Protein AF-A0A7V0M1U9-F1 (afdb_monomer_lite)

Sequence (99 aa):
MSSIVHVDKKALEDWLSGQNIWLSFKEDTLQKVIVKDQAVSLYHVVENGKLKGENQVLGDWLKIQFEKGEVNHVIIKSTPGKSRGKFYPPGAKITPVKP

Structure (mmCIF, N/CA/C/O backbone):
data_AF-A0A7V0M1U9-F1
#
_entry.id   AF-A0A7V0M1U9-F1
#
loop_
_atom_site.group_PDB
_atom_site.id
_atom_site.type_symbol
_atom_site.label_atom_id
_atom_site.label_alt_id
_atom_site.label_comp_id
_atom_site.label_asym_id
_atom_site.label_entity_id
_atom_site.label_seq_id
_atom_site.pdbx_PDB_ins_code
_atom_site.Cartn_x
_atom_site.Cartn_y
_atom_site.Cartn_z
_atom_site.occupancy
_atom_site.B_iso_or_equiv
_atom_site.auth_seq_id
_atom_site.auth_comp_id
_atom_site.auth_asym_id
_atom_site.auth_atom_id
_atom_site.pdbx_PDB_model_num
ATOM 1 N N . MET A 1 1 ? -22.284 31.364 -7.106 1.00 35.41 1 MET A N 1
ATOM 2 C CA . MET A 1 1 ? -22.125 30.280 -8.097 1.00 35.41 1 MET A CA 1
ATOM 3 C C . MET A 1 1 ? -21.029 29.361 -7.582 1.00 35.41 1 MET A C 1
ATOM 5 O O . MET A 1 1 ? -19.871 29.746 -7.639 1.00 35.41 1 MET A O 1
ATOM 9 N N . SER A 1 2 ? -21.387 28.235 -6.959 1.00 31.95 2 SER A N 1
ATOM 10 C CA . SER A 1 2 ? -20.406 27.255 -6.477 1.00 31.95 2 SER A CA 1
ATOM 11 C C . SER A 1 2 ? -20.340 26.126 -7.496 1.00 31.95 2 SER A C 1
ATOM 13 O O . SER A 1 2 ? -21.311 25.389 -7.667 1.00 31.95 2 SER A O 1
ATOM 15 N N . SER A 1 3 ? -19.238 26.053 -8.233 1.00 32.28 3 SER A N 1
ATOM 16 C CA . SER A 1 3 ? -19.002 24.994 -9.206 1.00 32.28 3 SER A CA 1
ATOM 17 C C . SER A 1 3 ? -18.589 23.739 -8.448 1.00 32.28 3 SER A C 1
ATOM 19 O O . SER A 1 3 ? -17.456 23.626 -7.982 1.00 32.28 3 SER A O 1
ATOM 21 N N . ILE A 1 4 ? -19.524 22.801 -8.304 1.00 45.16 4 ILE A N 1
ATOM 22 C CA . ILE A 1 4 ? -19.215 21.432 -7.898 1.00 45.16 4 ILE A CA 1
ATOM 23 C C . ILE A 1 4 ? -18.348 20.845 -9.010 1.00 45.16 4 ILE A C 1
ATOM 25 O O . ILE A 1 4 ? -18.820 20.617 -10.123 1.00 45.16 4 ILE A O 1
ATOM 29 N N . VAL A 1 5 ? -17.064 20.644 -8.721 1.00 42.09 5 VAL A N 1
ATOM 30 C CA . VAL A 1 5 ? -16.168 19.897 -9.602 1.00 42.09 5 VAL A CA 1
ATOM 31 C C . VAL A 1 5 ? -16.636 18.445 -9.560 1.00 42.09 5 VAL A C 1
ATOM 33 O O . VAL A 1 5 ? -16.373 17.728 -8.597 1.00 42.09 5 VAL A O 1
ATOM 36 N N . HIS A 1 6 ? -17.378 18.026 -10.585 1.00 38.38 6 HIS A N 1
ATOM 37 C CA . HIS A 1 6 ? -17.584 16.613 -10.874 1.00 38.38 6 HIS A CA 1
ATOM 38 C C . HIS A 1 6 ? -16.215 16.034 -11.235 1.00 38.38 6 HIS A C 1
ATOM 40 O O . HIS A 1 6 ? -15.705 16.247 -12.331 1.00 38.38 6 HIS A O 1
ATOM 46 N N . VAL A 1 7 ? -15.583 15.352 -10.282 1.00 48.75 7 VAL A N 1
ATOM 47 C CA . VAL A 1 7 ? -14.493 14.437 -10.605 1.00 48.75 7 VAL A CA 1
ATOM 48 C C . VAL A 1 7 ? -15.170 13.228 -11.230 1.00 48.75 7 VAL A C 1
ATOM 50 O O . VAL A 1 7 ? -15.901 12.516 -10.539 1.00 48.75 7 VAL A O 1
ATOM 53 N N . ASP A 1 8 ? -14.987 13.038 -12.538 1.00 43.66 8 ASP A N 1
ATOM 54 C CA . ASP A 1 8 ? -15.418 11.825 -13.226 1.00 43.66 8 ASP A CA 1
ATOM 55 C C . ASP A 1 8 ? -14.917 10.624 -12.431 1.00 43.66 8 ASP A C 1
ATOM 57 O O . ASP A 1 8 ? -13.715 10.392 -12.286 1.00 43.66 8 ASP A O 1
ATOM 61 N N . LYS A 1 9 ? -15.867 9.880 -11.867 1.00 45.84 9 LYS A N 1
ATOM 62 C CA . LYS A 1 9 ? -15.647 8.728 -10.999 1.00 45.84 9 LYS A CA 1
ATOM 63 C C . LYS A 1 9 ? -15.213 7.530 -11.848 1.00 45.84 9 LYS A C 1
ATOM 65 O O . LYS A 1 9 ? -15.815 6.463 -11.788 1.00 45.84 9 LYS A O 1
ATOM 70 N N . LYS A 1 10 ? -14.174 7.688 -12.671 1.00 52.47 10 LYS A N 1
ATOM 71 C CA . LYS A 1 10 ? -13.381 6.538 -13.092 1.00 52.47 10 LYS A CA 1
ATOM 72 C C . LYS A 1 10 ? -12.837 5.985 -11.783 1.00 52.47 10 LYS A C 1
ATOM 74 O O . LYS A 1 10 ? -12.068 6.680 -11.125 1.00 52.47 10 LYS A O 1
ATOM 79 N N . ALA A 1 11 ? -13.390 4.861 -11.327 1.00 59.34 11 ALA A N 1
ATOM 80 C CA . ALA A 1 11 ? -13.125 4.342 -9.994 1.00 59.34 11 ALA A CA 1
ATOM 81 C C . ALA A 1 11 ? -11.607 4.276 -9.805 1.00 59.34 11 ALA A C 1
ATOM 83 O O . ALA A 1 11 ? -10.924 3.558 -10.534 1.00 59.34 11 ALA A O 1
ATOM 84 N N . LEU A 1 12 ? -11.089 5.120 -8.913 1.00 74.62 12 LEU A N 1
ATOM 85 C CA . LEU A 1 12 ? -9.694 5.067 -8.517 1.00 74.62 12 LEU A CA 1
ATOM 86 C C . LEU A 1 12 ? -9.538 3.719 -7.818 1.00 74.62 12 LEU A C 1
ATOM 88 O O . LEU A 1 12 ? -10.131 3.493 -6.765 1.00 74.62 12 LEU A O 1
ATOM 92 N N . GLU A 1 13 ? -8.856 2.794 -8.482 1.00 82.62 13 GLU A N 1
ATOM 93 C CA . GLU A 1 13 ? -8.675 1.432 -8.001 1.00 82.62 13 GLU A CA 1
ATOM 94 C C . GLU A 1 13 ? -7.295 1.315 -7.364 1.00 82.62 13 GLU A C 1
ATOM 96 O O . GLU A 1 13 ? -6.268 1.356 -8.047 1.00 82.62 13 GLU A O 1
ATOM 101 N N . ASP A 1 14 ? -7.284 1.191 -6.041 1.00 87.62 14 ASP A N 1
ATOM 102 C CA . ASP A 1 14 ? -6.098 0.783 -5.302 1.00 87.62 14 ASP A CA 1
ATOM 103 C C . ASP A 1 14 ? -6.012 -0.741 -5.318 1.00 87.62 14 ASP A C 1
ATOM 105 O O . ASP A 1 14 ? -7.013 -1.435 -5.125 1.00 87.62 14 ASP A O 1
ATOM 109 N N . TRP A 1 15 ? -4.809 -1.275 -5.498 1.00 89.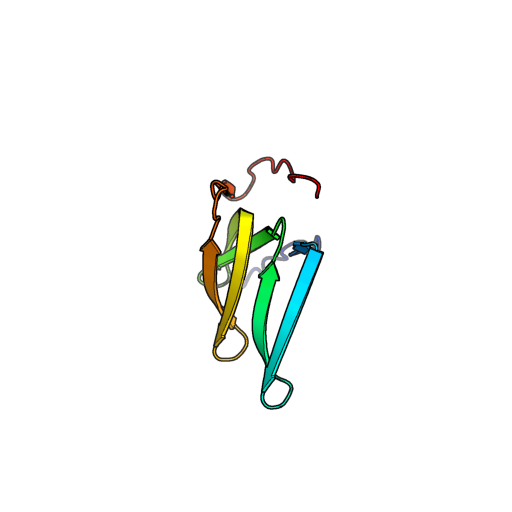81 15 TRP A N 1
ATOM 110 C CA . TRP A 1 15 ? -4.595 -2.713 -5.427 1.00 89.81 15 TRP A CA 1
ATOM 111 C C . TRP A 1 15 ? -3.296 -3.063 -4.718 1.00 89.81 15 TRP A C 1
ATOM 113 O O . TRP A 1 15 ? -2.322 -2.304 -4.665 1.00 89.81 15 TRP A O 1
ATOM 123 N N . LEU A 1 16 ? -3.300 -4.262 -4.153 1.00 91.19 16 LEU A N 1
ATOM 124 C CA . LEU A 1 16 ? -2.138 -4.89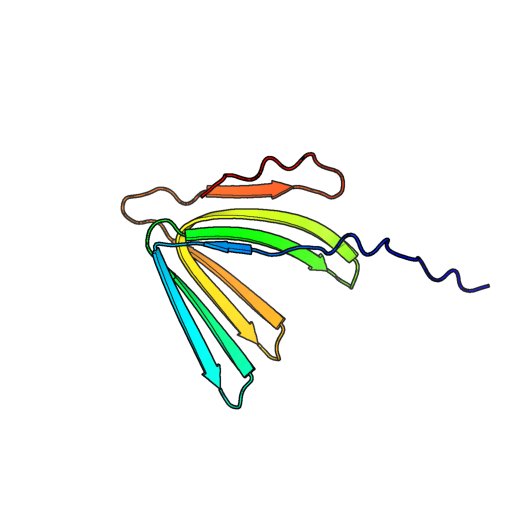8 -3.567 1.00 91.19 16 LEU A CA 1
ATOM 125 C C . LEU A 1 16 ? -2.163 -6.385 -3.903 1.00 91.19 16 LEU A C 1
ATOM 127 O O . LEU A 1 16 ? -3.226 -6.989 -4.026 1.00 91.19 16 LEU A O 1
ATOM 131 N N . SER A 1 17 ? -0.985 -6.968 -4.051 1.00 91.69 17 SER A N 1
ATOM 132 C CA . SER A 1 17 ? -0.803 -8.388 -4.311 1.00 91.69 17 SER A CA 1
ATOM 133 C C . SER A 1 17 ? 0.463 -8.888 -3.635 1.00 91.69 17 SER A C 1
ATOM 135 O O . SER A 1 17 ? 1.423 -8.143 -3.458 1.00 91.69 17 SER A O 1
ATOM 137 N N . GLY A 1 18 ? 0.468 -10.166 -3.291 1.00 91.25 18 GLY A N 1
ATOM 138 C CA . GLY A 1 18 ? 1.609 -10.916 -2.777 1.00 91.25 18 GLY A CA 1
ATOM 139 C C . GLY A 1 18 ? 1.164 -12.348 -2.520 1.00 91.25 18 GLY A C 1
ATOM 140 O O . GLY A 1 18 ? -0.032 -12.640 -2.606 1.00 9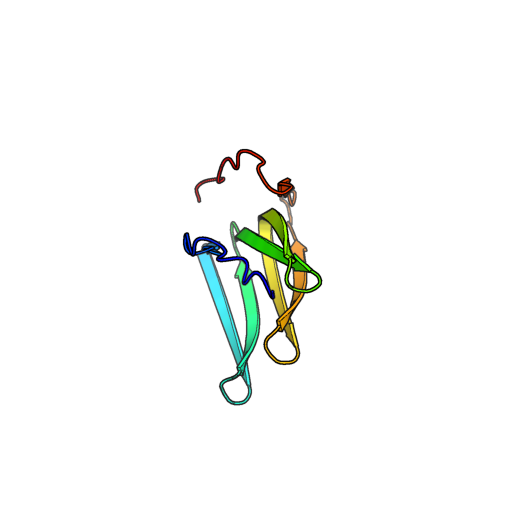1.25 18 GLY A O 1
ATOM 141 N N . GLN A 1 19 ? 2.093 -13.248 -2.209 1.00 93.56 19 GLN A N 1
ATOM 142 C CA . GLN A 1 19 ? 1.715 -14.647 -1.969 1.00 93.56 19 GLN A CA 1
ATOM 143 C C . GLN A 1 19 ? 0.937 -14.797 -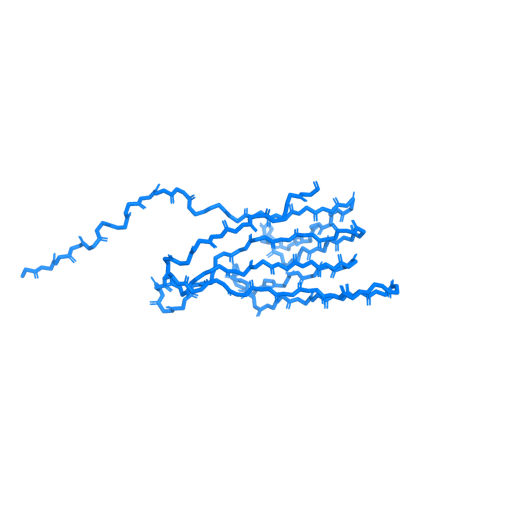0.661 1.00 93.56 19 GLN A C 1
ATOM 145 O O . GLN A 1 19 ? 0.049 -15.640 -0.563 1.00 93.56 19 GLN A O 1
ATOM 150 N N . ASN A 1 20 ? 1.243 -13.958 0.332 1.00 94.75 20 ASN A N 1
ATOM 151 C CA . ASN A 1 20 ? 0.582 -13.994 1.626 1.00 94.75 20 ASN A CA 1
ATOM 152 C C . ASN A 1 20 ? 0.090 -12.604 2.036 1.00 94.75 20 ASN A C 1
ATOM 154 O O . ASN A 1 20 ? 0.870 -11.650 2.099 1.00 94.75 20 ASN A O 1
ATOM 158 N N . ILE A 1 21 ? -1.199 -12.504 2.368 1.00 95.56 21 ILE A N 1
ATOM 159 C CA . ILE A 1 21 ? -1.845 -11.271 2.829 1.00 95.56 21 ILE A CA 1
ATOM 160 C C . ILE A 1 21 ? -2.474 -11.529 4.201 1.00 95.56 21 ILE A C 1
ATOM 162 O O . ILE A 1 21 ? -3.322 -12.404 4.351 1.00 95.56 21 ILE A O 1
ATOM 166 N N . TRP A 1 22 ? -2.081 -10.739 5.201 1.00 96.88 22 TRP A N 1
ATOM 167 C CA . TRP A 1 22 ? -2.671 -10.744 6.539 1.00 96.88 22 TRP A CA 1
ATOM 168 C C . TRP A 1 22 ? -3.362 -9.418 6.822 1.00 96.88 22 TRP A C 1
ATOM 170 O O . TRP A 1 22 ? -2.762 -8.347 6.695 1.00 96.88 22 TRP A O 1
ATOM 180 N N . LEU A 1 23 ? -4.606 -9.508 7.280 1.00 95.94 23 LEU A N 1
ATOM 181 C CA . LEU A 1 23 ? -5.427 -8.376 7.685 1.00 95.94 23 LEU A CA 1
ATOM 182 C C . LEU A 1 23 ? -5.631 -8.428 9.200 1.00 95.94 23 LEU A C 1
ATOM 184 O O . LEU A 1 23 ? -5.953 -9.478 9.753 1.00 95.94 23 LEU A O 1
ATOM 188 N N . SER A 1 24 ? -5.419 -7.308 9.889 1.00 96.44 24 SER A N 1
ATOM 189 C CA . SER A 1 24 ? -5.707 -7.181 11.321 1.00 96.44 24 SER A CA 1
ATOM 190 C C . SER A 1 24 ? -6.809 -6.158 11.541 1.00 96.44 24 SER A C 1
ATOM 192 O O . SER A 1 24 ? -6.656 -4.997 11.157 1.00 96.44 24 SER A O 1
ATOM 194 N N . PHE A 1 25 ? -7.875 -6.584 12.209 1.00 95.00 25 PHE A N 1
ATOM 195 C CA . PHE A 1 25 ? -9.025 -5.757 12.555 1.00 95.00 25 PHE A CA 1
ATOM 196 C C . PHE A 1 25 ? -9.091 -5.546 14.068 1.00 95.00 25 PHE A C 1
ATOM 198 O O . PHE A 1 25 ? -8.685 -6.413 14.843 1.00 95.00 25 PHE A O 1
ATOM 205 N N . LYS A 1 26 ? -9.608 -4.391 14.483 1.00 93.88 26 LYS A N 1
ATOM 206 C CA . LYS A 1 26 ? -10.014 -4.104 15.860 1.00 93.88 26 LYS A CA 1
ATOM 207 C C . LYS A 1 26 ? -11.380 -3.439 15.795 1.00 93.88 26 LYS A C 1
ATOM 209 O O . LYS A 1 26 ? -11.485 -2.418 15.126 1.00 93.88 26 LYS A O 1
ATOM 214 N N . GLU A 1 27 ? -12.377 -4.010 16.474 1.00 92.25 27 GLU A N 1
ATOM 215 C CA . GLU A 1 27 ? -13.751 -3.467 16.500 1.00 92.25 27 GLU A CA 1
ATOM 216 C C . GLU A 1 27 ? -14.248 -3.164 15.074 1.00 92.25 27 GLU A C 1
ATOM 218 O O . GLU A 1 27 ? -14.591 -2.034 14.738 1.00 92.25 27 GLU A O 1
ATOM 223 N N . ASP A 1 28 ? -14.126 -4.162 14.192 1.00 91.69 28 ASP A N 1
ATOM 224 C CA . ASP A 1 28 ? -14.476 -4.108 12.762 1.00 91.69 28 ASP A CA 1
ATOM 225 C C . ASP A 1 28 ? -13.731 -3.060 11.916 1.00 91.69 28 ASP A C 1
ATOM 227 O O . ASP A 1 28 ? -13.942 -2.942 10.710 1.00 91.69 28 ASP A O 1
ATOM 231 N N . THR A 1 29 ? -12.770 -2.353 12.508 1.00 91.94 29 THR A N 1
ATOM 232 C CA . THR A 1 29 ? -11.940 -1.369 11.819 1.00 91.94 29 THR A CA 1
ATOM 233 C C . THR A 1 29 ? -10.606 -1.993 11.430 1.00 91.94 29 THR A C 1
ATOM 235 O O . THR A 1 29 ? -9.854 -2.467 12.290 1.00 91.94 29 THR A O 1
ATOM 238 N N . LEU A 1 30 ? -10.275 -1.965 10.136 1.00 91.75 30 LEU A N 1
ATOM 239 C CA . LEU A 1 30 ? -8.973 -2.400 9.632 1.00 91.75 30 LEU A CA 1
ATOM 240 C C . LEU A 1 30 ? -7.860 -1.546 10.256 1.00 91.75 30 LEU A C 1
ATOM 242 O O . LEU A 1 30 ? -7.854 -0.327 10.130 1.00 91.75 30 LEU A O 1
ATOM 246 N N . GLN A 1 31 ? -6.912 -2.193 10.929 1.00 95.06 31 GLN A N 1
ATOM 247 C CA . GLN A 1 31 ? -5.778 -1.536 11.590 1.00 95.06 31 GLN A CA 1
ATOM 248 C C . GLN A 1 31 ? -4.484 -1.704 10.801 1.00 95.06 31 GLN A C 1
ATOM 250 O O . GLN A 1 31 ? -3.574 -0.873 10.863 1.00 95.06 31 GLN A O 1
ATOM 255 N N . LYS A 1 32 ? -4.341 -2.845 10.121 1.00 95.19 32 LYS A N 1
ATOM 256 C CA . LYS A 1 32 ? -3.075 -3.232 9.507 1.00 95.19 32 LYS A CA 1
ATOM 257 C C . LYS A 1 32 ? -3.286 -4.212 8.371 1.00 95.19 32 LYS A C 1
ATOM 259 O O . LYS A 1 32 ? -4.018 -5.186 8.525 1.00 95.19 32 LYS A O 1
ATOM 264 N N . VAL A 1 33 ? -2.552 -3.986 7.292 1.00 95.38 33 VAL A N 1
ATOM 265 C CA . VAL A 1 33 ? -2.370 -4.943 6.200 1.00 95.38 33 VAL A CA 1
ATOM 266 C C . VAL A 1 33 ? -0.895 -5.296 6.149 1.00 95.38 33 VAL A C 1
ATOM 268 O O . VAL A 1 33 ? -0.045 -4.405 6.174 1.00 95.38 33 VAL A O 1
ATOM 271 N N . ILE A 1 34 ? -0.581 -6.585 6.107 1.00 95.31 34 ILE A N 1
ATOM 272 C CA . ILE A 1 34 ? 0.768 -7.085 5.849 1.00 95.31 34 ILE A CA 1
ATOM 273 C C . ILE A 1 34 ? 0.702 -7.942 4.596 1.00 95.31 34 ILE A C 1
ATOM 275 O O . ILE A 1 34 ? -0.078 -8.885 4.539 1.00 95.31 34 ILE A O 1
ATOM 279 N N . VAL A 1 35 ? 1.549 -7.636 3.627 1.00 94.44 35 VAL A N 1
ATOM 280 C CA . VAL A 1 35 ? 1.740 -8.419 2.410 1.00 94.44 35 VAL A CA 1
ATOM 281 C C . VAL A 1 35 ? 3.166 -8.944 2.432 1.00 94.44 35 VAL A C 1
ATOM 283 O O . VAL A 1 35 ? 4.095 -8.177 2.695 1.00 94.44 35 VAL A O 1
ATOM 286 N N . LYS A 1 36 ? 3.353 -10.239 2.194 1.00 92.19 36 LYS A N 1
ATOM 287 C CA . LYS A 1 36 ? 4.676 -10.854 2.066 1.00 92.19 36 LYS A CA 1
ATOM 288 C C . LYS A 1 36 ? 4.804 -11.614 0.767 1.00 92.19 36 LYS A C 1
ATOM 290 O O . LYS A 1 36 ? 3.803 -12.033 0.189 1.00 92.19 36 LYS A O 1
ATOM 295 N N . ASP A 1 37 ? 6.068 -11.811 0.415 1.00 89.62 37 ASP A N 1
ATOM 296 C CA . ASP A 1 37 ? 6.555 -12.616 -0.688 1.00 89.62 37 ASP A CA 1
ATOM 297 C C . ASP A 1 37 ? 6.048 -12.038 -2.011 1.00 89.62 37 ASP A C 1
ATOM 299 O O . ASP A 1 37 ? 4.929 -12.302 -2.447 1.00 89.62 37 ASP A O 1
ATOM 303 N N . GLN A 1 38 ? 6.887 -11.199 -2.631 1.00 88.19 38 GLN A N 1
ATOM 304 C CA . GLN A 1 38 ? 6.568 -10.457 -3.859 1.00 88.19 38 GLN A CA 1
ATOM 305 C C . GLN A 1 38 ? 5.401 -9.473 -3.672 1.00 88.19 38 GLN A C 1
ATOM 307 O O . GLN A 1 38 ? 4.444 -9.446 -4.443 1.00 88.19 38 GLN A O 1
ATOM 312 N N . ALA A 1 39 ? 5.491 -8.642 -2.632 1.00 91.69 39 ALA A N 1
ATOM 313 C CA . ALA A 1 39 ? 4.531 -7.582 -2.384 1.00 91.69 39 ALA A CA 1
ATOM 314 C C . ALA A 1 39 ? 4.600 -6.510 -3.486 1.00 91.69 39 ALA A C 1
ATOM 316 O O . ALA A 1 39 ? 5.624 -5.846 -3.666 1.00 91.69 39 ALA A O 1
ATOM 317 N N . VAL A 1 40 ? 3.485 -6.302 -4.181 1.00 91.44 40 VAL A N 1
ATOM 318 C CA . VAL A 1 40 ? 3.290 -5.223 -5.154 1.00 91.44 40 VAL A CA 1
ATOM 319 C C . VAL A 1 40 ? 2.048 -4.442 -4.760 1.00 91.44 40 VAL A C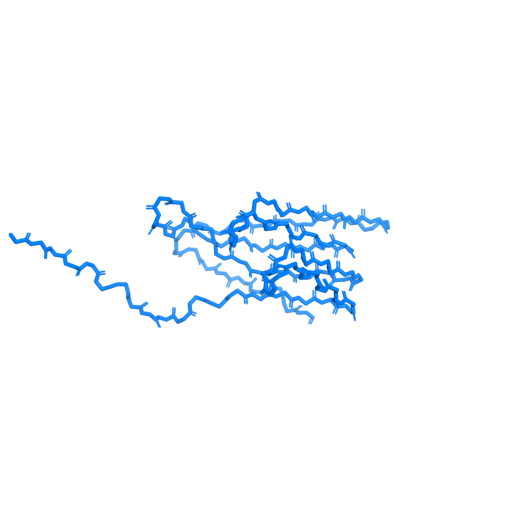 1
ATOM 321 O O . VAL A 1 40 ? 1.055 -5.023 -4.330 1.00 91.44 40 VAL A O 1
ATOM 324 N N . SER A 1 41 ? 2.097 -3.120 -4.871 1.00 91.38 41 SER A N 1
ATOM 325 C CA . SER A 1 41 ? 0.914 -2.291 -4.662 1.00 91.38 41 SER A CA 1
ATOM 326 C C . SER A 1 41 ? 0.923 -1.060 -5.555 1.00 91.38 41 SER A C 1
ATOM 328 O O . SER A 1 41 ? 1.982 -0.504 -5.860 1.00 91.38 41 SER A O 1
ATOM 330 N N . LEU A 1 42 ? -0.275 -0.646 -5.953 1.00 90.69 42 LEU A N 1
ATOM 331 C CA . LEU A 1 42 ? -0.575 0.645 -6.547 1.00 90.69 42 LEU A CA 1
ATOM 332 C C . LEU A 1 42 ? -1.623 1.329 -5.671 1.00 90.69 42 LEU A C 1
ATOM 334 O O . LEU A 1 42 ? -2.650 0.723 -5.370 1.00 90.69 42 LEU A O 1
ATOM 338 N N . TYR A 1 43 ? -1.370 2.573 -5.279 1.00 88.94 43 TYR A N 1
ATOM 339 C CA . TYR A 1 43 ? -2.326 3.346 -4.495 1.00 88.94 43 TYR A CA 1
ATOM 340 C C . TYR A 1 43 ? -2.321 4.824 -4.866 1.00 88.94 43 TYR A C 1
ATOM 342 O O . TYR A 1 43 ? -1.281 5.397 -5.208 1.00 88.94 43 TYR A O 1
ATOM 350 N N . HIS A 1 44 ? -3.484 5.454 -4.768 1.00 88.69 44 HIS A N 1
ATOM 351 C CA . HIS A 1 44 ? -3.652 6.876 -5.027 1.00 88.69 44 HIS A CA 1
ATOM 352 C C . HIS A 1 44 ? -3.218 7.698 -3.810 1.00 88.69 44 HIS A C 1
ATOM 354 O O . HIS A 1 44 ? -3.601 7.435 -2.671 1.00 88.69 44 HIS A O 1
ATOM 360 N N . VAL A 1 45 ? -2.414 8.731 -4.048 1.00 86.38 45 VAL A N 1
ATOM 361 C CA . VAL A 1 45 ? -2.000 9.689 -3.021 1.00 86.38 45 VAL A CA 1
ATOM 362 C C . VAL A 1 45 ? -2.977 10.854 -3.046 1.00 86.38 45 VAL A C 1
ATOM 364 O O . VAL A 1 45 ? -3.063 11.575 -4.041 1.00 86.38 45 VAL A O 1
ATOM 367 N N . VAL A 1 46 ? -3.714 11.053 -1.956 1.00 83.56 46 VAL A N 1
ATOM 368 C CA . VAL A 1 46 ? -4.670 12.155 -1.806 1.00 83.56 46 VAL A CA 1
ATOM 369 C C . VAL A 1 46 ? -4.218 13.047 -0.658 1.00 83.56 46 VAL A C 1
ATOM 371 O O . VAL A 1 46 ? -4.032 12.580 0.459 1.00 83.56 46 VAL A O 1
ATOM 374 N N . GLU A 1 47 ? -4.074 14.345 -0.918 1.00 80.94 47 GLU A N 1
ATOM 375 C CA . GLU A 1 47 ? -3.743 15.340 0.107 1.00 80.94 47 GLU A CA 1
ATOM 376 C C . GLU A 1 47 ? -4.730 16.501 0.030 1.00 80.94 47 GLU A C 1
ATOM 378 O O . GLU A 1 47 ? -4.947 17.073 -1.044 1.00 80.94 47 GLU A O 1
ATOM 383 N N . ASN A 1 48 ? -5.317 16.878 1.172 1.00 84.75 48 ASN A N 1
ATOM 384 C CA . ASN A 1 48 ? -6.318 17.948 1.265 1.00 84.75 48 ASN A CA 1
ATOM 385 C C . ASN A 1 48 ? -7.480 17.760 0.267 1.00 84.75 48 ASN A C 1
ATOM 387 O O . ASN A 1 48 ? -7.900 18.704 -0.404 1.00 84.75 48 ASN A O 1
ATOM 391 N N . GLY A 1 49 ? -7.943 16.513 0.111 1.00 81.81 49 GLY A N 1
ATOM 392 C CA . GLY A 1 49 ? -9.025 16.139 -0.807 1.00 81.81 49 GLY A CA 1
ATOM 393 C C . GLY A 1 49 ? -8.672 16.225 -2.296 1.00 81.81 49 GLY A C 1
ATOM 394 O O . GLY A 1 49 ? -9.561 16.116 -3.137 1.00 81.81 49 GLY A O 1
ATOM 395 N N . LYS A 1 50 ? -7.396 16.431 -2.648 1.00 84.62 50 LYS A N 1
ATOM 396 C CA . LYS A 1 50 ? -6.930 16.505 -4.037 1.00 84.62 50 LYS A CA 1
ATOM 397 C C . LYS A 1 50 ? -6.037 15.317 -4.361 1.00 84.62 50 LYS A C 1
ATOM 399 O O . LYS A 1 50 ? -5.078 15.055 -3.637 1.00 84.62 50 LYS A O 1
ATOM 404 N N . LEU A 1 51 ? -6.318 14.651 -5.480 1.00 84.81 51 LEU A N 1
ATOM 405 C CA . LEU A 1 51 ? -5.433 13.631 -6.033 1.00 84.81 51 LEU A CA 1
ATOM 406 C C . LEU A 1 51 ? -4.078 14.266 -6.371 1.00 84.81 51 LEU A C 1
ATOM 408 O O . LEU A 1 51 ? -4.000 15.231 -7.135 1.00 84.81 51 LEU A O 1
ATOM 412 N N . LYS A 1 52 ? -3.017 13.731 -5.775 1.00 89.69 52 LYS A N 1
ATOM 413 C CA . LYS A 1 52 ? -1.630 14.152 -5.984 1.00 89.69 52 LYS A CA 1
ATOM 414 C C . LYS A 1 52 ? -0.877 13.244 -6.933 1.00 89.69 52 LYS A C 1
ATOM 416 O O . LYS A 1 52 ? 0.169 13.656 -7.414 1.00 89.69 52 LYS A O 1
ATOM 421 N N . GLY A 1 53 ? -1.410 12.066 -7.228 1.00 89.50 53 GLY A N 1
ATOM 422 C CA . GLY A 1 53 ? -0.787 11.097 -8.112 1.00 89.50 53 GLY A CA 1
ATOM 423 C C . GLY A 1 53 ? -0.989 9.678 -7.611 1.00 89.50 53 GLY A C 1
ATOM 424 O O . GLY A 1 53 ? -1.775 9.445 -6.693 1.00 89.50 53 GLY A O 1
ATOM 425 N N . GLU A 1 54 ? -0.242 8.745 -8.178 1.00 90.81 54 GLU A N 1
ATOM 426 C CA . GLU A 1 54 ? -0.242 7.342 -7.787 1.00 90.81 54 GLU A CA 1
ATOM 427 C C . GLU A 1 54 ? 1.152 6.897 -7.348 1.00 90.81 54 GLU A C 1
ATOM 429 O O . GLU A 1 54 ? 2.172 7.284 -7.917 1.00 90.81 54 GLU A O 1
ATOM 434 N N . ASN A 1 55 ? 1.206 6.039 -6.339 1.00 90.31 55 ASN A N 1
ATOM 435 C CA . ASN A 1 55 ? 2.420 5.364 -5.918 1.00 90.31 55 ASN A CA 1
ATOM 436 C C . ASN A 1 55 ? 2.353 3.900 -6.314 1.00 90.31 55 ASN A C 1
ATOM 438 O O . ASN A 1 55 ? 1.417 3.192 -5.960 1.00 90.31 55 ASN A O 1
ATOM 442 N N . GLN A 1 56 ? 3.392 3.442 -6.998 1.00 91.31 56 GLN A N 1
ATOM 443 C CA . GLN A 1 56 ? 3.623 2.041 -7.293 1.00 91.31 56 GLN A CA 1
ATOM 444 C C . GLN A 1 56 ? 4.827 1.559 -6.500 1.00 91.31 56 GLN A C 1
ATOM 446 O O . GLN A 1 56 ? 5.917 2.123 -6.622 1.00 91.31 56 GLN A O 1
ATOM 451 N N . VAL A 1 57 ? 4.652 0.506 -5.711 1.00 91.06 57 VAL A N 1
ATOM 452 C CA . VAL A 1 57 ? 5.701 -0.037 -4.847 1.00 91.06 57 VAL A CA 1
ATOM 453 C C . VAL A 1 57 ? 5.861 -1.537 -5.038 1.00 91.06 57 VAL A C 1
ATOM 455 O O . VAL A 1 57 ? 4.894 -2.252 -5.287 1.00 91.06 57 VAL A O 1
ATOM 458 N N . LEU A 1 58 ? 7.104 -1.997 -4.919 1.00 90.31 58 LEU A N 1
ATOM 459 C CA . LEU A 1 58 ? 7.511 -3.393 -4.990 1.00 90.31 58 LEU A CA 1
ATOM 460 C C . LEU A 1 58 ? 8.480 -3.703 -3.853 1.00 90.31 58 LEU A C 1
ATOM 462 O O . LEU A 1 58 ? 9.414 -2.933 -3.603 1.00 90.31 58 LEU A O 1
ATOM 466 N N . GLY A 1 59 ? 8.302 -4.850 -3.214 1.00 89.38 59 GLY A N 1
ATOM 467 C CA . GLY A 1 59 ? 9.263 -5.394 -2.265 1.00 89.38 59 GLY A CA 1
ATOM 468 C C . GLY A 1 59 ? 8.925 -6.813 -1.831 1.00 89.38 59 GLY A C 1
ATOM 469 O O . GLY A 1 59 ? 7.943 -7.395 -2.277 1.00 89.38 59 GLY A O 1
ATOM 470 N N . ASP A 1 60 ? 9.727 -7.376 -0.935 1.00 88.75 60 ASP A N 1
ATOM 471 C CA . ASP A 1 60 ? 9.443 -8.706 -0.371 1.00 88.75 60 ASP A CA 1
ATOM 472 C C . ASP A 1 60 ? 8.371 -8.634 0.726 1.00 88.75 60 ASP A C 1
ATOM 474 O O . ASP A 1 60 ? 7.711 -9.618 1.049 1.00 88.75 60 ASP A O 1
ATOM 478 N N . TRP A 1 61 ? 8.198 -7.454 1.317 1.00 91.88 61 TRP A N 1
ATOM 479 C CA . TRP A 1 61 ? 7.296 -7.206 2.426 1.00 91.88 61 TRP A CA 1
ATOM 480 C C . TRP A 1 61 ? 6.729 -5.790 2.342 1.00 91.88 61 TRP A C 1
ATOM 482 O O . TRP A 1 61 ? 7.470 -4.817 2.170 1.00 91.88 61 TRP A O 1
ATOM 492 N N . LEU A 1 62 ? 5.420 -5.661 2.525 1.00 92.69 62 LEU A N 1
ATOM 493 C CA . LEU A 1 62 ? 4.711 -4.390 2.602 1.00 92.69 62 LEU A CA 1
ATOM 494 C C . LEU A 1 62 ? 3.814 -4.388 3.837 1.00 92.69 62 LEU A C 1
ATOM 496 O O . LEU A 1 62 ? 3.110 -5.355 4.118 1.00 92.69 62 LEU A O 1
ATOM 500 N N . LYS A 1 63 ? 3.830 -3.287 4.584 1.00 93.75 63 LYS A N 1
ATOM 501 C CA . LYS A 1 63 ? 2.937 -3.058 5.718 1.00 93.75 63 LYS A CA 1
ATOM 502 C C . LYS A 1 63 ? 2.246 -1.721 5.569 1.00 93.75 63 LYS A C 1
ATOM 504 O O . LYS A 1 63 ? 2.915 -0.693 5.508 1.00 93.75 63 LYS A O 1
ATOM 509 N N . ILE A 1 64 ? 0.923 -1.758 5.602 1.00 92.38 64 ILE A N 1
ATOM 510 C CA . ILE A 1 64 ? 0.067 -0.579 5.692 1.00 92.38 64 ILE A CA 1
ATOM 511 C C . ILE A 1 64 ? -0.478 -0.520 7.113 1.00 92.38 64 ILE A C 1
ATOM 513 O O . ILE A 1 64 ? -0.984 -1.520 7.628 1.00 92.38 64 ILE A O 1
ATOM 517 N N . GLN A 1 65 ? -0.334 0.626 7.766 1.00 93.31 65 GLN A N 1
ATOM 518 C CA . GLN A 1 65 ? -0.931 0.901 9.068 1.00 93.31 65 GLN A CA 1
ATOM 519 C C . GLN A 1 65 ? -2.003 1.957 8.914 1.00 93.31 65 GLN A C 1
ATOM 521 O O . GLN A 1 65 ? -1.768 2.980 8.272 1.00 93.31 65 GLN A O 1
ATOM 526 N N . PHE A 1 66 ? -3.140 1.697 9.543 1.00 91.50 66 PHE A N 1
ATOM 527 C CA . PHE A 1 66 ? -4.281 2.587 9.540 1.00 91.50 66 PHE A CA 1
ATOM 528 C C . PHE A 1 66 ? -4.440 3.228 10.913 1.00 91.50 66 PHE A C 1
ATOM 530 O O . PHE A 1 66 ? -4.219 2.583 11.939 1.00 91.50 66 PHE A O 1
ATOM 537 N N . GLU A 1 67 ? -4.840 4.491 10.925 1.00 88.31 67 GLU A N 1
ATOM 538 C CA . GLU A 1 67 ? -5.235 5.223 12.119 1.00 88.31 67 GLU A CA 1
ATOM 539 C C . GLU A 1 67 ? -6.530 5.970 11.810 1.00 88.31 67 GLU A C 1
ATOM 541 O O . GLU A 1 67 ? -6.624 6.665 10.805 1.00 88.31 67 GLU A O 1
ATOM 546 N N . LYS A 1 68 ? -7.564 5.775 12.640 1.00 86.75 68 LYS A N 1
ATOM 547 C CA . LYS A 1 68 ? -8.911 6.349 12.427 1.00 86.75 68 LYS A CA 1
ATOM 548 C C . LYS A 1 68 ? -9.511 6.045 11.040 1.00 86.75 68 LYS A C 1
ATOM 550 O O . LYS A 1 68 ? -10.273 6.839 10.505 1.00 86.75 68 LYS A O 1
ATOM 555 N N . GLY A 1 69 ? -9.182 4.881 10.477 1.00 82.38 69 GLY A N 1
ATOM 556 C CA . GLY A 1 69 ? -9.667 4.446 9.163 1.00 82.38 69 GLY A CA 1
ATOM 557 C C . GLY A 1 69 ? -8.880 5.001 7.972 1.00 82.38 69 GLY A C 1
ATOM 558 O O . GLY A 1 69 ? -9.177 4.636 6.840 1.00 82.38 69 GLY A O 1
ATOM 559 N N . GLU A 1 70 ? -7.853 5.819 8.206 1.00 84.31 70 GLU A N 1
ATOM 560 C CA . GLU A 1 70 ? -6.999 6.388 7.161 1.00 84.31 70 GLU A CA 1
ATOM 561 C C . GLU A 1 70 ? -5.616 5.737 7.169 1.00 84.31 70 GLU A C 1
ATOM 563 O O . GLU A 1 70 ? -5.126 5.301 8.212 1.00 84.31 70 GLU A O 1
ATOM 568 N N . VAL A 1 71 ? -4.963 5.663 6.008 1.00 85.12 71 VAL A N 1
ATOM 569 C CA . VAL A 1 71 ? -3.579 5.181 5.922 1.00 85.12 71 VAL A CA 1
ATOM 570 C C . VAL A 1 71 ? -2.658 6.184 6.615 1.00 85.12 71 VAL A C 1
ATOM 572 O O . VAL A 1 71 ? -2.506 7.309 6.155 1.00 85.12 71 VAL A O 1
ATOM 575 N N . ASN A 1 72 ? -2.003 5.751 7.690 1.00 87.44 72 ASN A N 1
ATOM 576 C CA . ASN A 1 72 ? -1.000 6.544 8.402 1.00 87.44 72 ASN A CA 1
ATOM 577 C C . ASN A 1 72 ? 0.416 6.249 7.869 1.00 87.44 72 ASN A C 1
ATOM 579 O O . ASN A 1 72 ? 1.190 7.152 7.560 1.00 87.44 72 ASN A O 1
ATOM 583 N N . HIS A 1 73 ? 0.754 4.967 7.681 1.00 87.06 73 HIS A N 1
ATOM 584 C CA . HIS A 1 73 ? 2.083 4.572 7.205 1.00 87.06 73 HIS A CA 1
ATOM 585 C C . HIS A 1 73 ? 2.037 3.449 6.176 1.00 87.06 73 HIS A C 1
ATOM 587 O O . HIS A 1 73 ? 1.352 2.445 6.373 1.00 87.06 73 HIS A O 1
ATOM 593 N N . VAL A 1 74 ? 2.876 3.574 5.145 1.00 87.56 74 VAL A N 1
ATOM 594 C CA . VAL A 1 74 ? 3.232 2.490 4.223 1.00 87.56 74 VAL A CA 1
ATOM 595 C C . VAL A 1 74 ? 4.724 2.211 4.373 1.00 87.56 74 VAL A C 1
ATOM 597 O O . VAL A 1 74 ? 5.555 3.094 4.178 1.00 87.56 74 VAL A O 1
ATOM 600 N N . ILE A 1 75 ? 5.072 0.983 4.750 1.00 90.12 75 ILE A N 1
ATOM 601 C CA . ILE A 1 75 ? 6.454 0.546 4.959 1.00 90.12 75 ILE A CA 1
ATOM 602 C C . ILE A 1 75 ? 6.742 -0.598 3.995 1.00 90.12 75 ILE A C 1
ATOM 604 O O . ILE A 1 75 ? 6.050 -1.612 4.021 1.00 90.12 75 ILE A O 1
ATOM 608 N N . ILE A 1 76 ? 7.794 -0.455 3.190 1.00 88.81 76 ILE A N 1
ATOM 609 C CA . ILE A 1 76 ? 8.226 -1.465 2.224 1.00 88.81 76 ILE A CA 1
ATOM 610 C C . ILE A 1 76 ? 9.622 -1.944 2.603 1.00 88.81 76 ILE A C 1
ATOM 612 O O . ILE A 1 76 ? 10.536 -1.142 2.797 1.00 88.81 76 ILE A O 1
ATOM 616 N N . LYS A 1 77 ? 9.798 -3.259 2.703 1.00 87.81 77 LYS A N 1
ATOM 617 C CA . LYS A 1 77 ? 11.080 -3.898 2.999 1.00 87.81 77 LYS A CA 1
ATOM 618 C C . LYS A 1 77 ? 11.353 -4.987 1.977 1.00 87.81 77 LYS A C 1
ATOM 620 O O . LYS A 1 77 ? 10.436 -5.665 1.530 1.00 87.81 77 LYS A O 1
ATOM 625 N N . SER A 1 78 ? 12.623 -5.158 1.645 1.00 85.94 78 SER A N 1
ATOM 626 C CA . SER A 1 78 ? 13.089 -6.267 0.822 1.00 85.94 78 SER A CA 1
ATOM 627 C C . SER A 1 78 ? 14.365 -6.818 1.434 1.00 85.94 78 SER A C 1
ATOM 629 O O . SER A 1 78 ? 15.228 -6.057 1.875 1.00 85.94 78 SER A O 1
ATOM 631 N N . THR A 1 79 ? 14.443 -8.135 1.561 1.00 78.06 79 THR A N 1
ATOM 632 C CA . THR A 1 79 ? 15.604 -8.867 2.061 1.00 78.06 79 THR A CA 1
ATOM 633 C C . THR A 1 79 ? 15.509 -10.303 1.532 1.00 78.06 79 THR A C 1
ATOM 635 O O . THR A 1 79 ? 14.589 -11.011 1.936 1.00 78.06 79 THR A O 1
ATOM 638 N N . PRO A 1 80 ? 16.431 -10.768 0.663 1.00 73.62 80 PRO A N 1
ATOM 639 C CA . PRO A 1 80 ? 17.629 -10.099 0.132 1.00 73.62 80 PRO A CA 1
ATOM 640 C C . PRO A 1 80 ? 17.365 -9.151 -1.060 1.00 73.62 80 PRO A C 1
ATOM 642 O O . PRO A 1 80 ? 18.316 -8.606 -1.621 1.00 73.62 80 PRO A O 1
ATOM 645 N N . GLY A 1 81 ? 16.108 -8.969 -1.482 1.00 72.94 81 GLY A N 1
ATOM 646 C CA . GLY A 1 81 ? 15.751 -8.153 -2.644 1.00 72.94 81 GLY A CA 1
ATOM 647 C C . GLY A 1 81 ? 15.977 -6.645 -2.460 1.00 72.94 81 GLY A C 1
ATOM 648 O O . GLY A 1 81 ? 16.327 -6.162 -1.384 1.00 72.94 81 GLY A O 1
ATOM 649 N N . LYS A 1 82 ? 15.726 -5.866 -3.522 1.00 78.69 82 LYS A N 1
ATOM 650 C CA . LYS A 1 82 ? 15.661 -4.394 -3.458 1.00 78.69 82 LYS A CA 1
ATOM 651 C C . LYS A 1 82 ? 14.211 -3.936 -3.535 1.00 78.69 82 LYS A C 1
ATOM 653 O O . LYS A 1 82 ? 13.529 -4.251 -4.507 1.00 78.69 82 LYS A O 1
ATOM 658 N N . SER A 1 83 ? 13.793 -3.108 -2.581 1.00 84.94 83 SER A N 1
ATOM 659 C CA . SER A 1 83 ? 12.513 -2.409 -2.682 1.00 84.94 83 SER A CA 1
ATOM 660 C C . SER A 1 83 ? 12.583 -1.379 -3.810 1.00 84.94 83 SER A C 1
ATOM 662 O O . SER A 1 83 ? 13.602 -0.704 -3.977 1.00 84.94 83 SER A O 1
ATOM 664 N N . ARG A 1 84 ? 11.503 -1.231 -4.576 1.00 87.19 84 ARG A N 1
ATOM 665 C CA . ARG A 1 84 ? 11.357 -0.181 -5.591 1.00 87.19 84 ARG A CA 1
ATOM 666 C C . ARG A 1 84 ? 10.076 0.592 -5.335 1.00 87.19 84 ARG A C 1
ATOM 668 O O . ARG A 1 84 ? 9.051 0.003 -5.022 1.00 87.19 84 ARG A O 1
ATOM 675 N N . GLY A 1 85 ? 10.143 1.905 -5.494 1.00 87.50 85 GLY A N 1
ATOM 676 C CA . GLY A 1 85 ? 8.986 2.786 -5.450 1.00 87.50 85 GLY A CA 1
ATOM 677 C C . GLY A 1 85 ? 9.045 3.749 -6.623 1.00 87.50 85 GLY A C 1
ATOM 678 O O . GLY A 1 85 ? 10.126 4.227 -6.974 1.00 87.50 85 GLY A O 1
ATOM 679 N N . LYS A 1 86 ? 7.899 4.017 -7.243 1.00 91.06 86 LYS A N 1
ATOM 680 C CA . LYS A 1 86 ? 7.759 5.020 -8.292 1.00 91.06 86 LYS A CA 1
ATOM 681 C C . LYS A 1 86 ? 6.483 5.815 -8.064 1.00 91.06 86 LYS A C 1
ATOM 683 O O . LYS A 1 86 ? 5.395 5.246 -8.032 1.00 91.06 86 LYS A O 1
ATOM 688 N N . PHE A 1 87 ? 6.655 7.122 -7.924 1.00 90.19 87 PHE A N 1
ATOM 689 C CA . PHE A 1 87 ?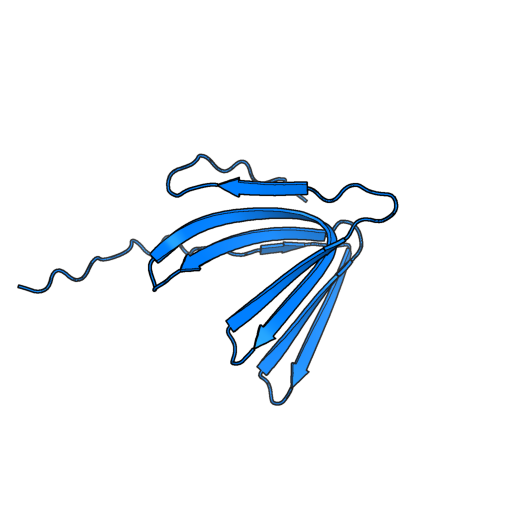 5.559 8.075 -7.858 1.00 90.19 87 PHE A CA 1
ATOM 690 C C . PHE A 1 87 ? 5.232 8.586 -9.262 1.00 90.19 87 PHE A C 1
ATOM 692 O O . PHE A 1 87 ? 6.130 8.940 -10.033 1.00 90.19 87 PHE A O 1
ATOM 699 N N . TYR A 1 88 ? 3.947 8.620 -9.577 1.00 89.62 88 TYR A N 1
ATOM 700 C CA . TYR A 1 88 ? 3.378 9.121 -10.814 1.00 89.62 88 TYR A CA 1
ATOM 701 C C . TYR A 1 88 ? 2.571 10.378 -10.472 1.00 89.62 88 TYR A C 1
ATOM 703 O O . TYR A 1 88 ? 1.556 10.263 -9.796 1.00 89.62 88 TYR A O 1
ATOM 711 N N . PRO A 1 89 ? 3.011 11.587 -10.869 1.00 90.25 89 PRO A N 1
ATOM 712 C CA . PRO A 1 89 ? 2.227 12.800 -10.648 1.00 90.25 89 PRO A CA 1
ATOM 713 C C . PRO A 1 89 ? 0.941 12.787 -11.496 1.00 90.25 89 PRO A C 1
ATOM 715 O O . PRO A 1 89 ? 0.846 12.012 -12.452 1.00 90.25 89 PRO A O 1
ATOM 718 N N . PRO A 1 90 ? -0.041 13.666 -11.220 1.00 88.69 90 PRO A N 1
ATOM 719 C CA . PRO A 1 90 ? -1.338 13.624 -11.884 1.00 88.69 90 PRO A CA 1
ATOM 720 C C . PRO A 1 90 ? -1.187 13.776 -13.401 1.00 88.69 90 PRO A C 1
ATOM 722 O O . PRO A 1 90 ? -0.480 14.664 -13.879 1.00 88.69 90 PRO A O 1
ATOM 725 N N . GLY A 1 91 ? -1.852 12.905 -14.162 1.00 82.62 91 GLY A N 1
ATOM 726 C CA . GLY A 1 91 ? -1.784 12.892 -15.628 1.00 82.62 91 GLY A CA 1
ATOM 727 C C . GLY A 1 91 ? -0.562 12.174 -16.212 1.00 82.62 91 GLY A C 1
ATOM 728 O O . GLY A 1 91 ? -0.447 12.074 -17.436 1.00 82.62 91 GLY A O 1
ATOM 729 N N . ALA A 1 92 ? 0.338 11.640 -15.380 1.00 84.56 92 ALA A N 1
ATOM 730 C CA . ALA A 1 92 ? 1.408 10.776 -15.856 1.00 84.56 92 ALA A CA 1
ATOM 731 C C . ALA A 1 92 ? 0.845 9.461 -16.417 1.00 84.56 92 ALA A C 1
ATOM 733 O O . ALA A 1 92 ? -0.126 8.896 -15.917 1.00 84.56 92 ALA A O 1
ATOM 734 N N . LYS A 1 93 ? 1.491 8.932 -17.462 1.00 81.25 93 LYS A N 1
ATOM 735 C CA . LYS A 1 93 ? 1.179 7.585 -17.949 1.00 81.25 93 LYS A CA 1
ATOM 736 C C . LYS A 1 93 ? 1.732 6.560 -16.962 1.00 81.25 93 LYS A C 1
ATOM 738 O O . LYS A 1 93 ? 2.948 6.437 -16.807 1.00 81.25 93 LYS A O 1
ATOM 743 N N . ILE A 1 94 ? 0.832 5.822 -16.322 1.00 77.94 94 ILE A N 1
ATOM 744 C CA . ILE A 1 94 ? 1.180 4.711 -15.440 1.00 77.94 94 ILE A CA 1
ATOM 745 C C . ILE A 1 94 ? 1.432 3.476 -16.300 1.00 77.94 94 ILE A C 1
ATOM 747 O O . ILE A 1 94 ? 0.622 3.130 -17.161 1.00 77.94 94 ILE A O 1
ATOM 751 N N . THR A 1 95 ? 2.532 2.780 -16.031 1.00 77.75 95 THR A N 1
ATOM 752 C CA . THR A 1 95 ? 2.734 1.411 -16.507 1.00 77.75 95 THR A CA 1
ATOM 753 C C . THR A 1 95 ? 2.622 0.499 -15.288 1.00 77.75 95 THR A C 1
ATOM 755 O O . THR A 1 95 ? 3.572 0.425 -14.503 1.00 77.75 95 THR A O 1
ATOM 758 N N . PRO A 1 96 ? 1.465 -0.148 -15.054 1.00 69.88 96 PRO A N 1
ATOM 759 C CA . PRO A 1 96 ? 1.321 -1.090 -13.956 1.00 69.88 96 PRO A CA 1
ATOM 760 C C . PRO A 1 96 ? 2.371 -2.195 -14.095 1.00 69.88 96 PRO A C 1
ATOM 762 O O . PRO A 1 96 ? 2.492 -2.811 -15.154 1.00 69.88 96 PRO A O 1
ATOM 765 N N . VAL A 1 97 ? 3.144 -2.441 -13.040 1.00 70.12 97 VAL A N 1
ATOM 766 C CA . VAL A 1 97 ? 3.946 -3.650 -12.937 1.00 70.12 97 VAL A CA 1
ATOM 767 C C . VAL A 1 97 ? 2.944 -4.746 -12.649 1.00 70.12 97 VAL A C 1
ATOM 769 O O . VAL A 1 97 ? 2.321 -4.752 -11.591 1.00 70.12 97 VAL A O 1
ATOM 772 N N . LYS A 1 98 ? 2.707 -5.589 -13.649 1.00 57.12 98 LYS A N 1
ATOM 773 C CA . LYS A 1 98 ? 1.812 -6.728 -13.510 1.00 57.12 98 LYS A CA 1
ATOM 774 C C . LYS A 1 98 ? 2.418 -7.689 -12.471 1.00 57.12 98 LYS A C 1
ATOM 776 O O . LYS A 1 98 ? 3.637 -7.878 -12.531 1.00 57.12 98 LYS A O 1
ATOM 781 N N . PRO A 1 99 ? 1.619 -8.218 -11.528 1.00 54.41 99 PRO A N 1
ATOM 782 C CA . PRO A 1 99 ? 2.076 -9.259 -10.613 1.00 54.41 99 PRO A CA 1
ATOM 783 C C . PRO A 1 99 ? 2.592 -10.492 -11.363 1.00 54.41 99 PRO A C 1
ATOM 785 O O . PRO A 1 99 ? 2.101 -10.752 -12.491 1.00 54.41 99 PRO A O 1
#

Radius of gyration: 15.23 Å; chains: 1; bounding box: 40×45×34 Å

Secondary structure (DSSP, 8-state):
--------------EEE-SEEEEEEETTEEEEEEEEEEEEEEEEEEETTEEEEEEEEEEEEEEEEEETTEEEEEEEE-SSS--EEEEE-TT--------

Foldseek 3Di:
DDDDPPPPPPPQDKDKDAPDWDWDDDPNATFKIKHAHFIWIKDFDADPNDTFFIKIKTERMWMFGDDPNHTPDIDHDHVVDDIDMDTAGPPRDDDDPDD

pLDDT: mean 82.48, std 15.85, range [31.95, 96.88]